Protein AF-A0A3C0FW98-F1 (afdb_monomer)

pLDDT: mean 94.0, std 7.45, range [46.03, 98.12]

Mean predicted aligned error: 4.46 Å

Nearest PDB structures (foldseek):
  2ivf-assembly1_B  TM=9.912E-01  e=4.579E-04  Aromatoleum aromaticum EbN1
  1kqf-assembly1_B  TM=9.400E-01  e=2.523E-02  Escherichia coli
  8c0z-assembly1_F  TM=5.954E-01  e=1.264E-02  Aromatoleum aromaticum
  1h0h-assembly2_L  TM=9.066E-01  e=1.325E-01  Megalodesulfovibrio gigas
  8bqk-assembly1_B  TM=9.163E-01  e=3.255E-01  Nitratidesulfovibrio vulgaris str. Hildenborough

Foldseek 3Di:
DLPCPVQVPDPVSQWAADPVVSHIDGDPLPVVQVVVVHHRPCCVPPPVNPDDDDDDDDDPVCPVVVVPDDDPD

Solvent-accessible surface area (backbone atoms only — not comparable to full-atom values): 4952 Å² total; per-residue (Å²): 134,52,80,60,58,64,39,71,68,36,92,81,56,64,42,44,75,40,84,86,81,52,38,71,49,60,86,65,75,46,49,83,36,46,78,70,76,39,70,36,69,73,46,70,69,36,86,84,70,81,62,83,87,79,91,79,90,76,69,75,89,50,46,67,63,63,74,67,51,80,85,89,122

Secondary structure (DSSP, 8-state):
----HHHHH-TT--EEEETTTTEEEE--TTHHHHTTTPPPHHHHT-TT-----------GGGHHHHHT-----

Radius of gyration: 16.78 Å; Cα contacts (8 Å, |Δi|>4): 48; chains: 1; bounding box: 40×34×34 Å

Sequence (73 aa):
RGWRMCVSGCPYKKVYYNWSTGKSEKCTLCYPRIESGNPTVCSETCVGRIRYIGVMLYDADKIEAAANAEETT

Structure (mmCIF, N/CA/C/O backbone):
data_AF-A0A3C0FW98-F1
#
_entry.id   AF-A0A3C0FW98-F1
#
loop_
_atom_site.group_PDB
_atom_site.id
_atom_site.type_symbol
_atom_site.label_atom_id
_atom_site.label_alt_id
_atom_site.label_comp_id
_atom_site.label_asym_id
_atom_site.label_entity_id
_atom_site.label_seq_id
_atom_site.pdbx_PDB_ins_code
_atom_site.Cartn_x
_atom_site.Cartn_y
_atom_site.Cartn_z
_atom_site.occupancy
_atom_site.B_iso_or_equiv
_atom_site.auth_seq_id
_atom_site.auth_comp_id
_atom_site.auth_asym_id
_atom_site.auth_atom_id
_atom_site.pdbx_PDB_model_num
ATOM 1 N N . ARG A 1 1 ? -4.570 -14.314 13.067 1.00 80.62 1 ARG A N 1
ATOM 2 C CA . ARG A 1 1 ? -4.089 -14.566 14.447 1.00 80.62 1 ARG A CA 1
ATOM 3 C C . ARG A 1 1 ? -3.657 -13.300 15.204 1.00 80.62 1 ARG A C 1
ATOM 5 O O . ARG A 1 1 ? -3.405 -13.411 16.388 1.00 80.62 1 ARG A O 1
ATOM 12 N N . GLY A 1 2 ? -3.596 -12.108 14.588 1.00 88.62 2 GLY A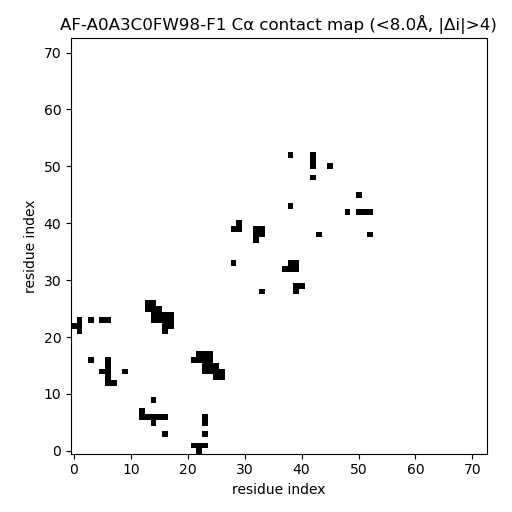 N 1
ATOM 13 C CA . GLY A 1 2 ? -3.501 -10.852 15.357 1.00 88.62 2 GLY A CA 1
ATOM 14 C C . GLY A 1 2 ? -2.233 -10.674 16.205 1.00 88.62 2 GLY A C 1
ATOM 15 O O . GLY A 1 2 ? -2.254 -9.888 17.139 1.00 88.62 2 GLY A O 1
ATOM 16 N N . TRP A 1 3 ? -1.134 -11.370 15.886 1.00 92.56 3 TRP A N 1
ATOM 17 C CA . TRP A 1 3 ? 0.105 -11.393 16.685 1.00 92.56 3 TRP A CA 1
ATOM 18 C C . TRP A 1 3 ? 0.859 -10.061 16.771 1.00 92.56 3 TRP A C 1
ATOM 20 O O . TRP A 1 3 ? 1.796 -9.942 17.548 1.00 92.56 3 TRP A O 1
ATOM 30 N N . ARG A 1 4 ? 0.476 -9.060 15.970 1.00 91.75 4 ARG A N 1
ATOM 31 C CA . ARG A 1 4 ? 1.032 -7.691 15.979 1.00 91.75 4 ARG A CA 1
ATOM 32 C C . ARG A 1 4 ? 2.511 -7.565 15.577 1.00 91.75 4 ARG A C 1
ATOM 34 O O . ARG A 1 4 ? 3.000 -6.448 15.478 1.00 91.75 4 ARG A O 1
ATOM 41 N N . MET A 1 5 ? 3.188 -8.658 15.221 1.00 95.44 5 MET A N 1
ATOM 42 C CA . MET A 1 5 ? 4.581 -8.630 14.735 1.00 95.44 5 MET A CA 1
ATOM 43 C C . 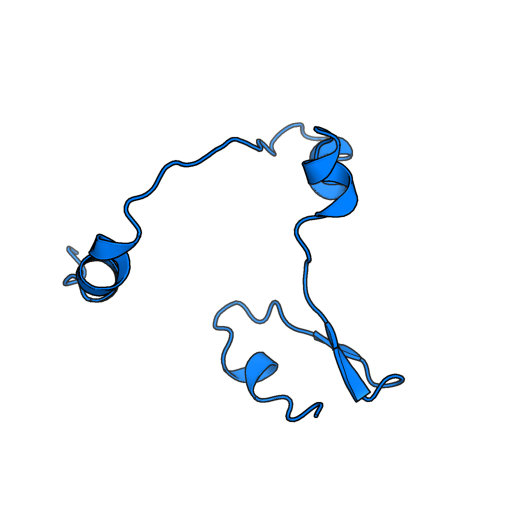MET A 1 5 ? 4.756 -7.847 13.424 1.00 95.44 5 MET A C 1
ATOM 45 O O . MET A 1 5 ? 5.800 -7.251 13.183 1.00 95.44 5 MET A O 1
ATOM 49 N N . CYS A 1 6 ? 3.719 -7.781 12.586 1.00 94.75 6 CYS A N 1
ATOM 50 C CA . CYS A 1 6 ? 3.737 -6.961 11.373 1.00 94.75 6 CYS A CA 1
ATOM 51 C C . CYS A 1 6 ? 3.762 -5.448 11.660 1.00 94.75 6 CYS A C 1
ATOM 53 O O . CYS A 1 6 ? 4.235 -4.680 10.824 1.00 94.75 6 CYS A O 1
ATOM 55 N N . VAL A 1 7 ? 3.284 -5.012 12.833 1.00 93.94 7 VAL A N 1
ATOM 56 C CA . VAL A 1 7 ? 3.280 -3.595 13.231 1.00 93.94 7 VAL A CA 1
ATOM 57 C C . VAL A 1 7 ? 4.702 -3.131 13.545 1.00 93.94 7 VAL A C 1
ATOM 59 O O . VAL A 1 7 ? 5.129 -2.080 13.067 1.00 93.94 7 VAL A O 1
ATOM 62 N N . SER A 1 8 ? 5.463 -3.928 14.301 1.00 93.81 8 SER A N 1
ATOM 63 C CA . SER A 1 8 ? 6.867 -3.629 14.596 1.00 93.81 8 SER A CA 1
ATOM 64 C C . SER A 1 8 ? 7.762 -3.829 13.373 1.00 93.81 8 SER A C 1
ATOM 66 O O . SER A 1 8 ? 8.583 -2.952 13.104 1.00 93.81 8 SER A O 1
ATOM 68 N N . GLY A 1 9 ? 7.552 -4.902 12.602 1.00 95.69 9 GLY A N 1
ATOM 69 C CA . GLY A 1 9 ? 8.390 -5.264 11.454 1.00 95.69 9 GLY A CA 1
ATOM 70 C C . GLY A 1 9 ? 8.359 -4.281 10.280 1.00 95.69 9 GLY A C 1
ATOM 71 O O . GLY A 1 9 ? 9.330 -4.190 9.541 1.00 95.69 9 GLY A O 1
ATOM 72 N N . CYS A 1 10 ? 7.286 -3.504 10.100 1.00 96.31 10 CYS A N 1
ATOM 73 C CA . CYS A 1 10 ? 7.257 -2.478 9.058 1.00 96.31 10 CYS A CA 1
A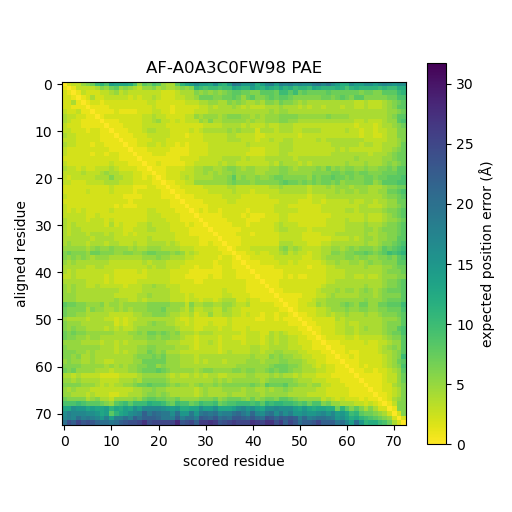TOM 74 C C . CYS A 1 10 ? 8.129 -1.268 9.464 1.00 96.31 10 CYS A C 1
ATOM 76 O O . CYS A 1 10 ? 7.791 -0.591 10.449 1.00 96.31 10 CYS A O 1
ATOM 78 N N . PRO A 1 11 ? 9.189 -0.917 8.706 1.00 96.38 11 PRO A N 1
ATOM 79 C CA . PRO A 1 11 ? 10.034 0.236 9.032 1.00 96.38 11 PRO A CA 1
ATOM 80 C C . PRO A 1 11 ? 9.250 1.554 8.950 1.00 96.38 11 PRO A C 1
ATOM 82 O O . PRO A 1 11 ? 9.428 2.436 9.782 1.00 96.38 11 PRO A O 1
ATOM 85 N N . TYR A 1 12 ? 8.276 1.641 8.039 1.00 96.44 12 TYR A N 1
ATOM 86 C CA . TYR A 1 12 ? 7.439 2.830 7.826 1.00 96.44 12 TYR A CA 1
ATOM 87 C C . TYR A 1 12 ? 6.199 2.919 8.723 1.00 96.44 12 TYR A C 1
ATOM 89 O O . TYR A 1 12 ? 5.405 3.852 8.575 1.00 96.44 12 TYR A O 1
ATOM 97 N N . LYS A 1 13 ? 5.978 1.931 9.603 1.00 95.50 13 LYS A N 1
ATOM 98 C CA . LYS A 1 13 ? 4.844 1.895 10.546 1.00 95.50 13 LYS A CA 1
ATOM 99 C C . LYS A 1 13 ? 3.480 2.129 9.869 1.00 95.50 13 LYS A C 1
ATOM 101 O O . LYS A 1 13 ? 2.622 2.839 10.384 1.00 95.50 13 LYS A O 1
ATOM 106 N N . LYS A 1 14 ? 3.273 1.524 8.691 1.00 96.94 14 LYS A N 1
ATOM 107 C CA . LYS A 1 14 ? 2.030 1.644 7.891 1.00 96.94 14 LYS A CA 1
ATOM 108 C C . LYS A 1 14 ? 1.013 0.524 8.119 1.00 96.94 14 LYS A C 1
ATOM 110 O O . LYS A 1 14 ? 0.025 0.429 7.392 1.00 96.94 14 LYS A O 1
ATOM 115 N N . VAL A 1 15 ? 1.259 -0.330 9.107 1.00 96.50 15 VAL A N 1
ATOM 116 C CA . VAL A 1 15 ? 0.329 -1.373 9.540 1.00 96.50 15 VAL A CA 1
ATOM 117 C C . VAL A 1 15 ? -0.270 -0.938 10.870 1.00 96.50 15 VAL A C 1
ATOM 119 O O . VAL A 1 15 ? 0.466 -0.670 11.816 1.00 96.50 15 VAL A O 1
ATOM 122 N N . TYR A 1 16 ? -1.596 -0.890 10.942 1.00 95.56 16 TYR A N 1
ATOM 123 C CA . TYR A 1 16 ? -2.340 -0.452 12.118 1.00 95.56 16 TYR A CA 1
ATOM 124 C C . TYR A 1 16 ? -3.070 -1.639 12.737 1.00 95.56 16 TYR A C 1
ATOM 126 O O . TYR A 1 16 ? -3.514 -2.539 12.030 1.00 95.56 16 TYR A O 1
ATOM 134 N N . TYR A 1 17 ? -3.173 -1.682 14.062 1.00 95.75 17 TYR A N 1
ATOM 135 C CA . TYR A 1 17 ? -3.919 -2.733 14.751 1.00 95.75 17 TYR A CA 1
ATOM 136 C C . TYR A 1 17 ? -5.333 -2.247 15.064 1.00 95.75 17 TYR A C 1
ATOM 138 O O . TYR A 1 17 ? -5.508 -1.217 15.711 1.00 95.75 17 TYR A O 1
ATOM 146 N N . ASN A 1 18 ? -6.334 -2.995 14.614 1.00 96.00 18 ASN A N 1
ATOM 147 C CA . ASN A 1 18 ? -7.724 -2.757 14.952 1.00 96.00 18 ASN A CA 1
ATOM 148 C C . ASN A 1 18 ? -8.033 -3.423 16.301 1.00 96.00 18 ASN A C 1
ATOM 150 O O . ASN A 1 18 ? -8.041 -4.651 16.432 1.00 96.00 18 ASN A O 1
ATOM 154 N N . TRP A 1 19 ? -8.286 -2.590 17.310 1.00 94.06 19 TRP A N 1
ATOM 155 C CA . TRP A 1 19 ? -8.560 -3.020 18.682 1.00 94.06 19 TRP A CA 1
ATOM 156 C C . TRP A 1 19 ? -9.907 -3.727 18.847 1.00 94.06 19 TRP A C 1
ATOM 158 O O . TRP A 1 19 ? -10.045 -4.533 19.760 1.00 94.06 19 TRP A O 1
ATOM 168 N N . SER A 1 20 ? -10.873 -3.470 17.960 1.00 95.56 20 SER A N 1
ATOM 169 C CA . SER A 1 20 ? -12.195 -4.101 17.995 1.00 95.56 20 SER A CA 1
ATOM 170 C C . SER A 1 20 ? -12.171 -5.492 17.361 1.00 95.56 20 SER A C 1
ATOM 172 O O . SER A 1 20 ? -12.613 -6.462 17.969 1.00 95.56 20 SER A O 1
ATOM 174 N N . THR A 1 21 ? -11.600 -5.622 16.159 1.00 94.19 21 THR A N 1
ATOM 175 C CA . THR A 1 21 ? -11.573 -6.905 15.430 1.00 94.19 21 THR A CA 1
ATOM 176 C C . THR A 1 21 ? -10.420 -7.816 15.853 1.00 94.19 21 THR A C 1
ATOM 178 O O . THR A 1 21 ? -10.388 -8.995 15.491 1.00 94.19 21 THR A O 1
ATOM 181 N N . GLY A 1 22 ? -9.438 -7.278 16.581 1.00 94.38 22 GLY A N 1
ATOM 182 C CA . GLY A 1 22 ? -8.232 -7.994 16.991 1.00 94.38 22 GLY A CA 1
ATOM 183 C C . GLY A 1 22 ? -7.294 -8.337 15.827 1.00 94.38 22 GLY A C 1
ATOM 184 O O . GLY A 1 22 ? -6.484 -9.266 15.920 1.00 94.38 22 GLY A O 1
ATOM 185 N N . LYS A 1 23 ? -7.418 -7.634 14.696 1.00 95.19 23 LYS A N 1
ATOM 186 C CA . LYS A 1 23 ? -6.641 -7.873 13.473 1.00 95.19 23 LYS A CA 1
ATOM 187 C C . LYS A 1 23 ? -5.876 -6.620 13.066 1.00 95.19 23 LYS A C 1
ATOM 189 O O . LYS A 1 23 ? -6.269 -5.505 13.372 1.00 95.19 23 LYS A O 1
ATOM 194 N N . SER A 1 24 ? -4.761 -6.815 12.371 1.00 96.00 24 SER A N 1
ATOM 195 C CA . SER A 1 24 ? -4.024 -5.709 11.764 1.00 96.00 24 SER A CA 1
ATOM 196 C C . SER A 1 24 ? -4.566 -5.403 10.373 1.00 96.00 24 SER A C 1
ATOM 198 O O . SER A 1 24 ? -4.837 -6.319 9.599 1.00 96.00 24 SER A O 1
ATOM 200 N N . GLU A 1 25 ? -4.662 -4.120 10.058 1.00 96.38 25 GLU A N 1
ATOM 201 C CA . GLU A 1 25 ? -5.149 -3.573 8.799 1.00 96.38 25 GLU A CA 1
ATOM 202 C C . GLU A 1 25 ? -4.096 -2.619 8.215 1.00 96.38 25 GLU A C 1
ATOM 204 O O . GLU A 1 25 ? -3.283 -2.025 8.928 1.00 96.38 25 GLU A O 1
ATOM 209 N N . LYS A 1 26 ? -4.060 -2.506 6.887 1.00 96.56 26 LYS A N 1
ATOM 210 C CA . LYS A 1 26 ? -3.114 -1.653 6.153 1.00 96.56 26 LYS A CA 1
ATOM 211 C C . LYS A 1 26 ? -3.771 -1.099 4.899 1.00 96.56 26 LYS A C 1
ATOM 213 O O . LYS A 1 26 ? -4.806 -1.595 4.463 1.00 96.56 26 LYS A O 1
ATOM 218 N N . CYS A 1 27 ? -3.106 -0.133 4.266 1.00 97.19 27 CYS A N 1
ATOM 219 C CA . CYS A 1 27 ? -3.468 0.305 2.922 1.00 97.19 27 CYS A CA 1
ATOM 220 C C . CYS A 1 27 ? -3.507 -0.890 1.950 1.00 97.19 27 CYS A C 1
ATOM 222 O O . CYS A 1 27 ? -2.564 -1.691 1.869 1.00 97.19 27 CYS A O 1
ATOM 224 N N . THR A 1 28 ? -4.605 -0.991 1.208 1.00 96.75 28 THR A N 1
ATOM 225 C CA . THR A 1 28 ? -4.865 -2.030 0.203 1.00 96.75 28 THR A CA 1
ATOM 226 C C . THR A 1 28 ? -4.642 -1.536 -1.224 1.00 96.75 28 THR A C 1
ATOM 228 O O . THR A 1 28 ? -5.051 -2.196 -2.173 1.00 96.75 28 THR A O 1
ATOM 231 N N . LEU A 1 29 ? -4.050 -0.345 -1.372 1.00 96.81 29 LEU A N 1
ATOM 232 C CA . LEU A 1 29 ? -3.886 0.351 -2.648 1.00 96.81 29 LEU A CA 1
ATOM 233 C C . LEU A 1 29 ? -5.213 0.501 -3.419 1.00 96.81 29 LEU A C 1
ATOM 235 O O . LEU A 1 29 ? -5.222 0.555 -4.637 1.00 96.81 29 LEU A O 1
ATOM 239 N N . CYS A 1 30 ? -6.350 0.555 -2.713 1.00 97.19 30 CYS A N 1
ATOM 240 C CA . CYS A 1 30 ? -7.684 0.595 -3.318 1.00 97.19 30 CYS A CA 1
ATOM 241 C C . CYS A 1 30 ? -7.880 -0.458 -4.429 1.00 97.19 30 CYS A C 1
ATOM 243 O O . CYS A 1 30 ? -8.460 -0.122 -5.462 1.00 97.19 30 CYS A O 1
ATOM 245 N N . TYR A 1 31 ? -7.431 -1.707 -4.223 1.00 96.88 31 TYR A N 1
ATOM 246 C CA . TYR A 1 31 ? -7.510 -2.763 -5.247 1.00 96.88 31 TYR A CA 1
ATOM 247 C C . TYR A 1 31 ? -8.863 -2.856 -5.988 1.00 96.88 31 TYR A C 1
ATOM 249 O O . TYR A 1 31 ? -8.809 -2.925 -7.213 1.00 96.88 31 TYR A O 1
ATOM 257 N N . PRO A 1 32 ? -10.055 -2.700 -5.356 1.00 97.44 32 PRO A N 1
ATOM 258 C CA . PRO A 1 32 ? -11.321 -2.808 -6.091 1.00 97.44 32 PRO A CA 1
ATOM 259 C C . PRO A 1 32 ? -11.486 -1.725 -7.167 1.00 97.44 32 PRO A C 1
ATOM 261 O O . PRO A 1 32 ? -12.172 -1.917 -8.167 1.00 97.44 32 PRO A O 1
ATOM 264 N N . ARG A 1 33 ? -10.857 -0.557 -6.968 1.00 97.12 33 ARG A N 1
ATOM 265 C CA . ARG A 1 33 ? -10.857 0.536 -7.946 1.00 97.12 33 ARG A CA 1
ATOM 266 C C . ARG A 1 33 ? -9.825 0.299 -9.039 1.00 97.12 33 ARG A C 1
ATOM 268 O O . ARG A 1 33 ? -10.167 0.455 -10.207 1.00 97.12 33 ARG A O 1
ATOM 275 N N . ILE A 1 34 ? -8.610 -0.105 -8.665 1.00 95.75 34 ILE A N 1
ATOM 276 C CA . ILE A 1 34 ? -7.516 -0.344 -9.619 1.00 95.75 34 ILE A CA 1
ATOM 277 C C . ILE A 1 34 ? -7.866 -1.469 -10.595 1.00 95.75 34 ILE A C 1
ATOM 279 O O . ILE A 1 34 ? -7.618 -1.327 -11.787 1.00 95.75 34 ILE A O 1
ATOM 283 N N . GLU A 1 35 ? -8.505 -2.539 -10.121 1.00 96.25 35 GLU A N 1
ATOM 284 C CA . GLU A 1 35 ? -8.988 -3.639 -10.970 1.00 96.25 35 GLU A CA 1
ATOM 285 C C . GLU A 1 35 ? -10.010 -3.167 -12.017 1.00 96.25 35 GLU A C 1
ATOM 287 O O . GLU A 1 35 ? -10.075 -3.715 -13.112 1.00 96.25 35 GLU A O 1
ATOM 292 N N . SER A 1 36 ? -10.758 -2.101 -11.712 1.00 96.12 36 SER A N 1
ATOM 293 C CA . SER A 1 36 ? -11.697 -1.447 -12.635 1.00 96.12 36 SER A CA 1
ATOM 294 C C . SER A 1 36 ? -11.060 -0.311 -13.455 1.00 96.12 36 SER A C 1
ATOM 296 O O . SER A 1 36 ? -11.779 0.476 -14.066 1.00 96.12 36 SER A O 1
ATOM 298 N N . GLY A 1 37 ? -9.732 -0.155 -13.424 1.00 93.50 37 GLY A N 1
ATOM 299 C CA . GLY A 1 37 ? -9.010 0.916 -14.125 1.00 93.50 37 GLY A CA 1
ATOM 300 C C . GLY A 1 37 ? -9.132 2.307 -13.490 1.00 93.50 37 GLY A C 1
ATOM 301 O O . GLY A 1 37 ? -8.688 3.292 -14.076 1.00 93.50 37 GLY A O 1
ATOM 302 N N . ASN A 1 38 ? -9.713 2.413 -12.293 1.00 95.44 38 ASN A N 1
ATOM 303 C CA . ASN A 1 38 ? -9.871 3.681 -11.586 1.00 95.44 38 ASN A CA 1
ATOM 304 C C . ASN A 1 38 ? -8.657 3.989 -10.686 1.00 95.44 38 ASN A C 1
ATOM 306 O O . ASN A 1 38 ? -8.066 3.071 -10.108 1.00 95.44 38 ASN A O 1
ATOM 310 N N . PRO A 1 39 ? -8.309 5.275 -10.483 1.00 95.19 39 PRO A N 1
ATOM 311 C CA . PRO A 1 39 ? -7.257 5.668 -9.549 1.00 95.19 39 PRO A CA 1
ATOM 312 C C . PRO A 1 39 ? -7.632 5.361 -8.091 1.00 95.19 39 PRO A C 1
ATOM 314 O O . PRO A 1 39 ? -8.796 5.152 -7.734 1.00 95.19 39 PRO A O 1
ATOM 317 N N . THR A 1 40 ? -6.634 5.381 -7.205 1.00 97.75 40 THR A N 1
ATOM 318 C CA . THR A 1 40 ? -6.890 5.328 -5.761 1.00 97.75 40 THR A CA 1
ATOM 319 C C . THR A 1 40 ? -7.633 6.585 -5.310 1.00 97.75 40 THR A C 1
ATOM 321 O O . THR A 1 40 ? -7.415 7.676 -5.839 1.00 97.75 40 THR A O 1
ATOM 324 N N . VAL A 1 41 ? -8.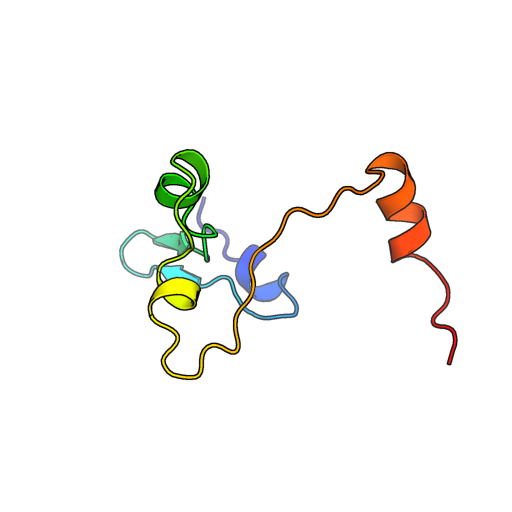466 6.454 -4.273 1.00 97.69 41 VAL A N 1
ATOM 325 C CA . VAL A 1 41 ? -9.245 7.583 -3.727 1.00 97.69 41 VAL A CA 1
ATOM 326 C C . VAL A 1 41 ? -8.329 8.741 -3.341 1.00 97.69 41 VAL A C 1
ATOM 328 O O . VAL A 1 41 ? -8.616 9.895 -3.641 1.00 97.69 41 VAL A O 1
ATOM 331 N N . CYS A 1 42 ? -7.198 8.444 -2.700 1.00 97.50 42 CYS A N 1
ATOM 332 C CA . CYS A 1 42 ? -6.262 9.465 -2.250 1.00 97.50 42 CYS A CA 1
ATOM 333 C C . CYS A 1 42 ? -5.524 10.163 -3.408 1.00 97.50 42 CYS A C 1
ATOM 335 O O . CYS A 1 42 ? -5.132 11.318 -3.250 1.00 97.50 42 CYS A O 1
ATOM 337 N N . SER A 1 43 ? -5.319 9.506 -4.550 1.00 96.56 43 SER A N 1
ATOM 338 C CA . SER A 1 43 ? -4.724 10.148 -5.727 1.00 96.56 43 SER A CA 1
ATOM 339 C C . SER A 1 43 ? -5.750 10.957 -6.514 1.00 96.56 43 SER A C 1
ATOM 341 O O . SER A 1 43 ? -5.452 12.081 -6.898 1.00 96.56 43 SER A O 1
ATOM 343 N N . GLU A 1 44 ? -6.969 10.442 -6.681 1.00 96.12 44 GLU A N 1
ATOM 344 C CA . GLU A 1 44 ? -8.067 11.140 -7.363 1.00 96.12 44 GLU A CA 1
ATOM 345 C C . GLU A 1 44 ? -8.466 12.438 -6.650 1.00 96.12 44 GLU A C 1
ATOM 347 O O . GLU A 1 44 ? -8.626 13.480 -7.275 1.00 96.12 44 GLU A O 1
ATOM 352 N N . THR A 1 45 ? -8.566 12.392 -5.321 1.00 97.50 45 THR A N 1
ATOM 353 C CA . THR A 1 45 ? -8.957 13.543 -4.485 1.00 97.50 45 THR A CA 1
ATOM 354 C C . THR A 1 45 ? -7.805 14.504 -4.181 1.00 97.50 45 THR A C 1
ATOM 356 O O . THR A 1 45 ? -7.947 15.424 -3.374 1.00 97.50 45 THR A O 1
ATOM 359 N N . CYS A 1 46 ? -6.633 14.311 -4.792 1.00 97.12 46 CYS A N 1
ATOM 360 C CA . CYS A 1 46 ? -5.474 15.152 -4.534 1.00 97.12 46 CYS A CA 1
ATOM 361 C C . CYS A 1 46 ? -5.662 16.556 -5.129 1.00 97.12 46 CYS A C 1
ATOM 363 O O . CYS A 1 46 ? -5.387 16.781 -6.306 1.00 97.12 46 CYS A O 1
ATOM 365 N N . VAL A 1 47 ? -6.054 17.518 -4.287 1.00 98.12 47 VAL A N 1
ATOM 366 C CA . VAL A 1 47 ? -6.283 18.925 -4.677 1.00 98.12 47 VAL A CA 1
ATOM 367 C C . VAL A 1 47 ? -5.079 19.529 -5.407 1.00 98.12 47 VAL A C 1
ATOM 369 O O . VAL A 1 47 ? -5.238 20.204 -6.417 1.00 98.12 47 VAL A O 1
ATOM 372 N N . GLY A 1 48 ? -3.865 19.243 -4.929 1.00 97.31 48 GLY A N 1
ATOM 373 C CA . GLY A 1 48 ? -2.628 19.770 -5.510 1.00 97.31 48 GLY A CA 1
ATOM 374 C C . GLY A 1 48 ? -2.165 19.078 -6.795 1.00 97.31 48 GLY A C 1
ATOM 375 O O . GLY A 1 48 ? -1.165 19.497 -7.361 1.00 97.31 48 GLY A O 1
ATOM 376 N N . ARG A 1 49 ? -2.840 18.010 -7.247 1.00 95.25 49 ARG A N 1
ATOM 377 C CA . ARG A 1 49 ? -2.483 17.240 -8.458 1.00 95.25 49 ARG A CA 1
ATOM 378 C C . ARG A 1 49 ? -1.015 16.778 -8.501 1.00 95.25 49 ARG A C 1
ATOM 380 O O . ARG A 1 49 ? -0.423 16.661 -9.566 1.00 95.25 49 ARG A O 1
ATOM 387 N N . ILE A 1 50 ? -0.434 16.485 -7.337 1.00 97.62 50 ILE A N 1
ATOM 388 C CA . ILE A 1 50 ? 0.969 16.049 -7.202 1.00 97.62 50 ILE A CA 1
ATOM 389 C C . ILE A 1 50 ? 1.140 14.522 -7.218 1.00 97.62 50 ILE A C 1
ATOM 391 O O . ILE A 1 50 ? 2.261 14.025 -7.151 1.00 97.62 50 ILE A O 1
ATOM 395 N N . ARG A 1 51 ? 0.040 13.759 -7.232 1.00 96.75 51 ARG A N 1
ATOM 396 C CA . ARG A 1 51 ? 0.056 12.293 -7.136 1.00 96.75 51 ARG A CA 1
ATOM 397 C C . ARG A 1 51 ? -0.152 11.670 -8.509 1.00 96.75 51 ARG A C 1
ATOM 399 O O . ARG A 1 51 ? -1.177 11.910 -9.139 1.00 96.75 51 ARG A O 1
ATOM 406 N N . TYR A 1 52 ? 0.784 10.817 -8.910 1.00 95.06 52 TYR A N 1
ATOM 407 C CA . TYR A 1 52 ? 0.745 10.072 -10.165 1.00 95.06 52 TYR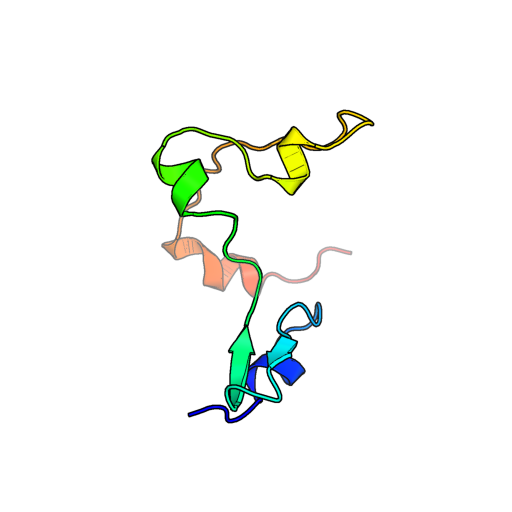 A CA 1
ATOM 408 C C . TYR A 1 52 ? 0.740 8.575 -9.868 1.00 95.06 52 TYR A C 1
ATOM 410 O O . TYR A 1 52 ? 1.409 8.116 -8.943 1.00 95.06 52 TYR A O 1
ATOM 418 N N . ILE A 1 53 ? -0.042 7.820 -10.635 1.00 95.56 53 ILE A N 1
ATOM 419 C CA . ILE A 1 53 ? -0.096 6.360 -10.567 1.00 95.56 53 ILE A CA 1
ATOM 420 C C . ILE A 1 53 ? 0.220 5.838 -11.962 1.00 95.56 53 ILE A 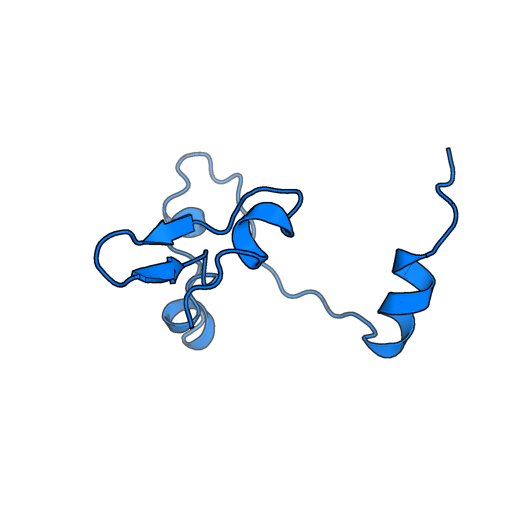C 1
ATOM 422 O O . ILE A 1 53 ? -0.359 6.303 -12.941 1.00 95.56 53 ILE A O 1
ATOM 426 N N . GLY A 1 54 ? 1.129 4.872 -12.037 1.00 93.50 54 GLY A N 1
ATOM 427 C CA . GLY A 1 54 ? 1.533 4.220 -13.274 1.00 93.50 54 GLY A CA 1
ATOM 428 C C . GLY A 1 54 ? 2.029 2.806 -13.004 1.00 93.50 54 GLY A C 1
ATOM 429 O O . GLY A 1 54 ? 2.283 2.431 -11.857 1.00 93.50 54 GLY A O 1
ATOM 430 N N . VAL A 1 55 ? 2.140 2.021 -14.070 1.00 94.81 55 VAL A N 1
ATOM 431 C CA . VAL A 1 55 ? 2.669 0.656 -14.012 1.00 94.81 55 VAL A CA 1
ATOM 432 C C . VAL A 1 55 ? 4.193 0.706 -13.922 1.00 94.81 55 VAL A C 1
ATOM 434 O O . VAL A 1 55 ? 4.832 1.513 -14.595 1.00 94.81 55 VAL A O 1
ATOM 437 N N . MET A 1 56 ? 4.769 -0.182 -13.114 1.00 94.88 56 MET A N 1
ATOM 438 C CA . MET A 1 56 ? 6.207 -0.422 -13.057 1.00 94.88 56 MET A CA 1
ATOM 439 C C . MET A 1 56 ? 6.462 -1.896 -13.354 1.00 94.88 56 MET A C 1
ATOM 441 O O . MET A 1 56 ? 6.010 -2.768 -12.613 1.00 94.88 56 MET A O 1
ATOM 445 N N . LEU A 1 57 ? 7.163 -2.164 -14.452 1.00 97.12 57 LEU A N 1
ATOM 446 C CA . LEU A 1 57 ? 7.646 -3.501 -14.773 1.00 97.12 57 LEU A CA 1
ATOM 447 C C . LEU A 1 57 ? 8.976 -3.701 -14.051 1.00 97.12 57 LEU A C 1
ATOM 449 O O . LEU A 1 57 ? 9.867 -2.860 -14.160 1.00 97.12 57 LEU A O 1
ATOM 453 N N . TYR A 1 58 ? 9.098 -4.793 -13.306 1.00 96.31 58 TYR A N 1
ATOM 454 C CA . TYR A 1 58 ? 10.320 -5.142 -12.593 1.00 96.31 58 TYR A CA 1
ATOM 455 C C . TYR A 1 58 ? 10.615 -6.634 -12.741 1.00 96.31 58 TYR A C 1
ATOM 457 O O . TYR A 1 58 ? 9.710 -7.446 -12.933 1.00 96.31 58 TYR A O 1
ATOM 465 N N . ASP A 1 59 ? 11.897 -6.975 -12.658 1.00 97.25 59 ASP A N 1
ATOM 466 C CA . ASP A 1 59 ? 12.392 -8.348 -12.685 1.00 97.25 59 ASP A CA 1
ATOM 467 C C . ASP A 1 59 ? 12.371 -8.910 -11.256 1.00 97.25 59 ASP A C 1
ATOM 469 O O . ASP A 1 59 ? 13.120 -8.451 -10.390 1.00 97.25 59 ASP A O 1
ATOM 473 N N . ALA A 1 60 ? 11.464 -9.853 -10.990 1.00 96.94 60 ALA A N 1
ATOM 474 C CA . ALA A 1 60 ? 11.267 -10.408 -9.654 1.00 96.94 60 ALA A CA 1
ATOM 475 C C . ALA A 1 60 ? 12.476 -11.227 -9.170 1.00 96.94 60 ALA A C 1
ATOM 477 O O . ALA A 1 60 ? 12.753 -11.239 -7.970 1.00 96.94 60 ALA A O 1
ATOM 478 N N . ASP A 1 61 ? 13.230 -11.836 -10.089 1.00 96.75 61 ASP A N 1
ATOM 479 C CA . ASP A 1 61 ? 14.362 -12.707 -9.756 1.00 96.75 61 ASP A CA 1
ATOM 480 C C . ASP A 1 61 ? 15.575 -11.907 -9.254 1.00 96.75 61 ASP A C 1
ATOM 482 O O . ASP A 1 61 ? 16.447 -12.435 -8.567 1.00 96.75 61 ASP A O 1
ATOM 486 N N . LYS A 1 62 ? 15.624 -10.601 -9.544 1.00 96.12 62 LYS A N 1
ATOM 487 C CA . LYS A 1 62 ? 16.727 -9.714 -9.141 1.00 96.12 62 LYS A CA 1
ATOM 488 C C . LYS A 1 62 ? 16.502 -8.982 -7.819 1.00 96.12 62 LYS A C 1
ATOM 490 O O . LYS A 1 62 ? 17.372 -8.218 -7.404 1.00 96.12 62 LYS A O 1
ATOM 495 N N . ILE A 1 63 ? 15.372 -9.200 -7.143 1.00 95.69 63 ILE A N 1
ATOM 496 C CA . ILE A 1 63 ? 15.018 -8.458 -5.922 1.00 95.69 63 ILE A CA 1
ATOM 497 C C . ILE A 1 63 ? 16.036 -8.686 -4.801 1.00 95.69 63 ILE A C 1
ATOM 499 O O . ILE A 1 63 ? 16.460 -7.721 -4.172 1.00 95.69 63 ILE A O 1
ATOM 503 N N . GLU A 1 64 ? 16.440 -9.932 -4.546 1.00 95.75 64 GLU A N 1
ATOM 504 C CA . GLU A 1 64 ? 17.357 -10.255 -3.443 1.00 95.75 64 GLU A CA 1
ATOM 505 C C . GLU A 1 64 ? 18.739 -9.624 -3.646 1.00 95.75 64 GLU A C 1
ATOM 507 O O . GLU A 1 64 ? 19.279 -9.003 -2.732 1.00 95.75 64 GLU A O 1
ATOM 512 N N . ALA A 1 65 ? 19.285 -9.723 -4.861 1.00 94.81 65 ALA A N 1
ATOM 513 C CA . ALA A 1 65 ? 20.561 -9.104 -5.203 1.00 94.81 65 ALA A CA 1
ATOM 514 C C . ALA A 1 65 ? 20.497 -7.572 -5.081 1.00 94.81 65 ALA A C 1
ATOM 516 O O . ALA A 1 65 ? 21.414 -6.962 -4.540 1.00 94.81 65 ALA A O 1
ATOM 517 N N . ALA A 1 66 ? 19.401 -6.953 -5.536 1.00 93.56 66 ALA A N 1
ATOM 518 C CA . ALA A 1 66 ? 19.215 -5.506 -5.452 1.00 93.56 66 ALA A CA 1
ATOM 519 C C . ALA A 1 66 ? 19.018 -5.009 -4.008 1.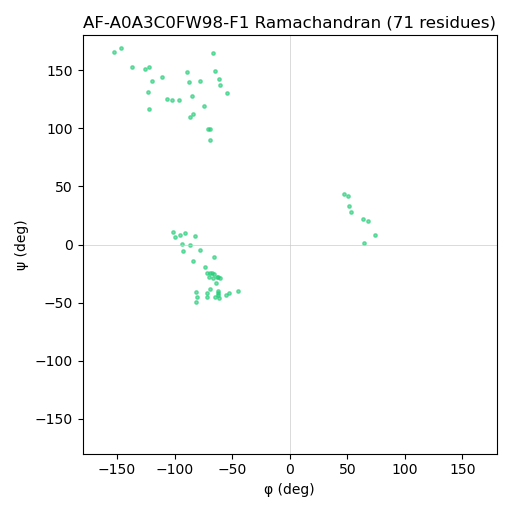00 93.56 66 ALA A C 1
ATOM 521 O O . ALA A 1 66 ? 19.528 -3.951 -3.655 1.00 93.56 66 ALA A O 1
ATOM 522 N N . ALA A 1 67 ? 18.299 -5.759 -3.168 1.00 93.94 67 ALA A N 1
ATOM 523 C CA . ALA A 1 67 ? 18.045 -5.3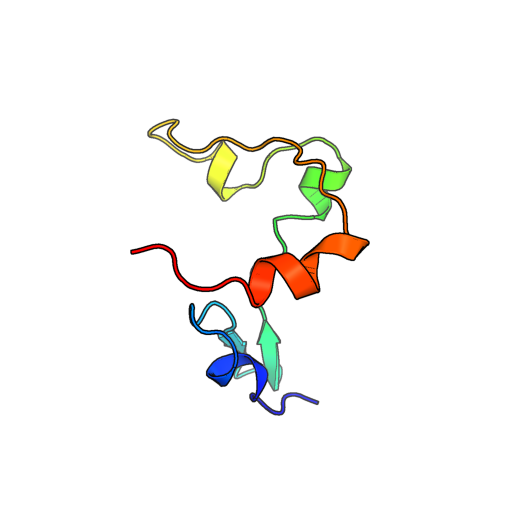87 -1.775 1.00 93.94 67 ALA A CA 1
ATOM 524 C C . ALA A 1 67 ? 19.286 -5.514 -0.872 1.00 93.94 67 ALA A C 1
ATOM 526 O O . ALA A 1 67 ? 19.350 -4.840 0.153 1.00 93.94 67 ALA A O 1
ATOM 527 N N . ASN A 1 68 ? 20.249 -6.362 -1.248 1.00 94.75 68 ASN A N 1
ATOM 528 C CA . ASN A 1 68 ? 21.508 -6.580 -0.527 1.00 94.75 68 ASN A CA 1
ATOM 529 C C . ASN A 1 68 ? 22.701 -5.819 -1.133 1.00 94.75 68 ASN A C 1
ATOM 531 O O . ASN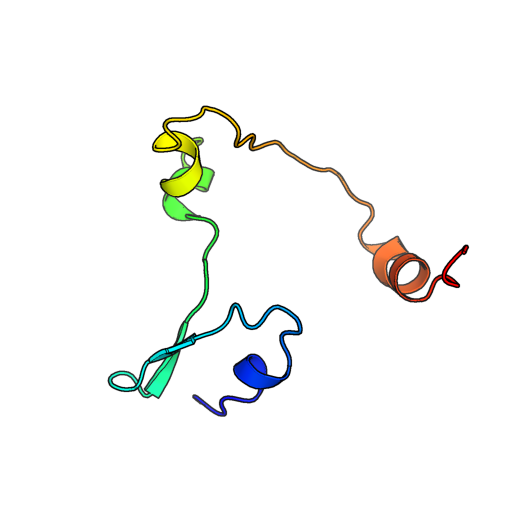 A 1 68 ? 23.837 -6.052 -0.722 1.00 94.75 68 ASN A O 1
ATOM 535 N N . ALA A 1 69 ? 22.475 -4.962 -2.133 1.00 91.81 69 ALA A N 1
ATOM 536 C CA . ALA A 1 69 ? 23.545 -4.179 -2.739 1.00 91.81 69 ALA A CA 1
ATOM 537 C C . ALA A 1 69 ? 24.191 -3.248 -1.701 1.00 91.81 69 ALA A C 1
ATOM 539 O O . ALA A 1 69 ? 23.503 -2.684 -0.848 1.00 91.81 69 ALA A O 1
ATOM 540 N N . GLU A 1 70 ? 25.514 -3.086 -1.781 1.00 88.19 70 GLU A N 1
ATOM 541 C CA . GLU A 1 70 ? 26.231 -2.142 -0.925 1.00 88.19 70 GLU A CA 1
ATOM 542 C C . GLU A 1 70 ? 25.715 -0.720 -1.169 1.00 88.19 70 GLU A C 1
ATOM 544 O O . GLU A 1 70 ? 25.476 -0.309 -2.309 1.00 88.19 70 GLU A O 1
ATOM 549 N N . GLU A 1 71 ? 25.518 0.026 -0.085 1.00 77.38 71 GLU A N 1
ATOM 550 C CA . GLU A 1 71 ? 25.038 1.401 -0.145 1.00 77.38 71 GLU A CA 1
ATOM 551 C C . GLU A 1 71 ? 26.146 2.273 -0.752 1.00 77.38 71 GLU A C 1
ATOM 553 O O . GLU A 1 71 ? 27.119 2.632 -0.090 1.00 77.38 71 GLU A O 1
ATOM 558 N N . THR A 1 72 ? 26.035 2.566 -2.050 1.00 64.25 72 THR A N 1
ATOM 559 C CA . THR A 1 72 ? 26.975 3.436 -2.763 1.00 64.25 72 THR A CA 1
ATOM 560 C C . THR A 1 72 ? 26.785 4.866 -2.264 1.00 64.25 72 THR A C 1
ATOM 562 O O . THR A 1 72 ? 25.941 5.599 -2.787 1.00 64.25 72 THR A O 1
ATOM 565 N N . THR A 1 73 ? 27.527 5.233 -1.224 1.00 46.03 73 THR A N 1
ATOM 566 C CA . THR A 1 73 ? 27.593 6.596 -0.681 1.00 46.03 73 THR A CA 1
ATOM 567 C C . THR A 1 73 ? 28.933 7.220 -1.021 1.00 46.03 73 THR A C 1
ATOM 569 O O . THR A 1 73 ? 29.948 6.493 -0.938 1.00 46.03 73 THR A O 1
#